Protein AF-Q1ICN3-F1 (afdb_monomer_lite)

Structure (mmCIF, N/CA/C/O backbone):
data_AF-Q1ICN3-F1
#
_entry.id   AF-Q1ICN3-F1
#
loop_
_atom_site.group_PDB
_atom_site.id
_atom_site.type_symbol
_atom_site.label_atom_id
_atom_site.label_alt_id
_atom_site.label_comp_id
_atom_site.label_asym_id
_atom_site.label_entity_id
_atom_site.label_seq_id
_atom_site.pdbx_PDB_ins_code
_atom_site.Cartn_x
_atom_site.Cartn_y
_atom_site.Cartn_z
_atom_site.occupancy
_atom_site.B_iso_or_equiv
_atom_site.auth_seq_id
_atom_site.auth_comp_id
_atom_site.auth_asym_id
_atom_site.auth_atom_id
_atom_site.pdbx_PDB_model_num
ATOM 1 N N . MET A 1 1 ? -25.539 28.844 -17.585 1.00 42.56 1 MET A N 1
ATOM 2 C CA . MET A 1 1 ? -26.211 27.801 -16.780 1.00 42.56 1 MET A CA 1
ATOM 3 C C . MET A 1 1 ? -26.687 26.723 -17.732 1.00 42.56 1 MET A C 1
ATOM 5 O O . MET A 1 1 ? -27.517 27.022 -18.577 1.00 42.56 1 MET A O 1
ATOM 9 N N . GLN A 1 2 ? -26.114 25.522 -17.669 1.00 29.53 2 GLN A N 1
ATOM 10 C CA . GLN A 1 2 ? -26.585 24.389 -18.463 1.00 29.53 2 GLN A CA 1
ATOM 11 C C . GLN A 1 2 ? -26.397 23.110 -17.641 1.00 29.53 2 GLN A C 1
ATOM 13 O O . GLN A 1 2 ? -25.306 22.831 -17.148 1.00 29.53 2 GLN A O 1
ATOM 18 N N . THR A 1 3 ? -27.510 22.421 -17.426 1.00 38.38 3 THR A N 1
ATOM 19 C CA . THR A 1 3 ? -27.681 21.204 -16.629 1.00 38.38 3 THR A CA 1
ATOM 20 C C . THR A 1 3 ? -27.485 19.992 -17.537 1.00 38.38 3 THR A C 1
ATOM 22 O O . THR A 1 3 ? -28.046 19.991 -18.628 1.00 38.38 3 THR A O 1
ATOM 25 N N . TYR A 1 4 ? -26.786 18.946 -17.082 1.00 32.91 4 TYR A N 1
ATOM 26 C CA . TYR A 1 4 ? -26.887 17.610 -17.681 1.00 32.91 4 TYR A CA 1
ATOM 27 C C . TYR A 1 4 ? -26.981 16.517 -16.618 1.00 32.91 4 TYR A C 1
ATOM 29 O O . TYR A 1 4 ? -26.507 16.652 -15.492 1.00 32.91 4 TYR A O 1
ATOM 37 N N . ALA A 1 5 ? -27.708 15.484 -17.024 1.00 35.00 5 ALA A N 1
ATOM 38 C CA . ALA A 1 5 ? -28.494 14.565 -16.232 1.00 35.00 5 ALA A CA 1
ATOM 39 C C . ALA A 1 5 ? -27.711 13.515 -15.432 1.00 35.00 5 ALA A C 1
ATOM 41 O O . ALA A 1 5 ? -26.666 13.004 -15.825 1.00 35.00 5 ALA A O 1
ATOM 42 N N . SER A 1 6 ? -28.363 13.143 -14.336 1.00 42.53 6 SER A N 1
ATOM 43 C CA . SER A 1 6 ? -28.340 11.863 -13.637 1.00 42.53 6 SER A CA 1
ATOM 44 C C . SER A 1 6 ? -28.054 10.634 -14.513 1.00 42.53 6 SER A C 1
ATOM 46 O O . SER A 1 6 ? -28.872 10.254 -15.348 1.00 42.53 6 SER A O 1
ATOM 48 N N . GLY A 1 7 ? -26.966 9.935 -14.191 1.00 32.78 7 GLY A N 1
ATOM 49 C CA . GLY A 1 7 ? -26.804 8.502 -14.427 1.00 32.78 7 GLY A CA 1
ATOM 50 C C . GLY A 1 7 ? -26.584 7.806 -13.087 1.00 32.78 7 GLY A C 1
ATOM 51 O O . GLY A 1 7 ? -25.465 7.768 -12.582 1.00 32.78 7 GLY A O 1
ATOM 52 N N . GLN A 1 8 ? -27.653 7.296 -12.470 1.00 34.81 8 GLN A N 1
ATOM 53 C CA . GLN A 1 8 ? -27.513 6.361 -11.357 1.00 34.81 8 GLN A CA 1
ATOM 54 C C . GLN A 1 8 ? -27.140 4.977 -11.899 1.00 34.81 8 GLN A C 1
ATOM 56 O O . GLN A 1 8 ? -27.771 4.468 -12.820 1.00 34.81 8 GLN A O 1
ATOM 61 N N . SER A 1 9 ? -26.192 4.319 -11.240 1.00 36.81 9 SER A N 1
ATOM 62 C CA . SER A 1 9 ? -26.329 2.893 -10.948 1.00 36.81 9 SER A CA 1
ATOM 63 C C . SER A 1 9 ? -26.311 2.735 -9.428 1.00 36.81 9 SER A C 1
ATOM 65 O O . SER A 1 9 ? -25.328 3.126 -8.793 1.00 36.81 9 SER A O 1
ATOM 67 N N . PRO A 1 10 ? -27.391 2.221 -8.815 1.00 40.53 10 PRO A N 1
ATOM 68 C CA . PRO A 1 10 ? -27.454 2.012 -7.384 1.00 40.53 10 PRO A CA 1
ATOM 69 C C . PRO A 1 10 ? -26.750 0.697 -7.033 1.00 40.53 10 PRO A C 1
ATOM 71 O O . PRO A 1 10 ? -27.122 -0.376 -7.499 1.00 40.53 10 PRO A O 1
ATOM 74 N N . ARG A 1 11 ? -25.764 0.764 -6.141 1.00 36.94 11 ARG A N 1
ATOM 75 C CA . ARG A 1 11 ? -25.465 -0.342 -5.226 1.00 36.94 11 ARG A CA 1
ATOM 76 C C . ARG A 1 11 ? -25.514 0.207 -3.806 1.00 36.94 11 ARG A C 1
ATOM 78 O O . ARG A 1 11 ? -24.498 0.585 -3.235 1.00 36.94 11 ARG A O 1
ATOM 85 N N . GLN A 1 12 ? -26.724 0.299 -3.257 1.00 44.97 12 GLN A N 1
ATOM 86 C CA . GLN A 1 12 ? -26.898 0.332 -1.806 1.00 44.97 12 GLN A CA 1
ATOM 87 C C . GLN A 1 12 ? -26.471 -1.027 -1.231 1.00 44.97 12 GLN A C 1
ATOM 89 O O . GLN A 1 12 ? -26.788 -2.061 -1.813 1.00 44.97 12 GLN A O 1
ATOM 94 N N . GLY A 1 13 ? -25.797 -1.018 -0.074 1.00 36.16 13 GLY A N 1
ATOM 95 C CA . GLY A 1 13 ? -25.730 -2.199 0.796 1.00 36.16 13 GLY A CA 1
ATOM 96 C C . GLY A 1 13 ? -24.352 -2.814 1.048 1.00 36.16 13 GLY A C 1
ATOM 97 O O . GLY A 1 13 ? -24.200 -4.024 0.936 1.00 36.16 13 GLY A O 1
ATOM 98 N N . ARG A 1 14 ? -23.356 -2.004 1.416 1.00 38.59 14 ARG A N 1
ATOM 99 C CA . ARG A 1 14 ? -22.243 -2.366 2.315 1.00 38.59 14 ARG A CA 1
ATOM 100 C C . ARG A 1 14 ? -21.470 -1.081 2.580 1.00 38.59 14 ARG A C 1
ATOM 102 O O . ARG A 1 14 ? -20.937 -0.500 1.642 1.00 38.59 14 ARG A O 1
ATOM 109 N N . THR A 1 15 ? -21.388 -0.619 3.824 1.00 48.50 15 THR A N 1
ATOM 110 C CA . THR A 1 15 ? -20.312 0.304 4.205 1.00 48.50 15 THR A CA 1
ATOM 111 C C . THR A 1 15 ? -19.025 -0.510 4.130 1.00 48.50 15 THR A C 1
ATOM 113 O O . THR A 1 15 ? -18.579 -1.101 5.112 1.00 48.50 15 THR A O 1
ATOM 116 N N . SER A 1 16 ? -18.481 -0.688 2.924 1.00 63.06 16 SER A N 1
ATOM 117 C CA . SER A 1 16 ? -17.224 -1.395 2.763 1.00 63.06 16 SER A CA 1
ATOM 118 C C . SER A 1 16 ? -16.192 -0.594 3.545 1.00 63.06 16 SER A C 1
ATOM 120 O O . SER A 1 16 ? -15.889 0.551 3.219 1.00 63.06 16 SER A O 1
ATOM 122 N N . ARG A 1 17 ? -15.705 -1.186 4.641 1.00 82.94 17 ARG A N 1
ATOM 123 C CA . ARG A 1 17 ? -14.650 -0.623 5.495 1.00 82.94 17 ARG A CA 1
ATOM 124 C C . ARG A 1 17 ? -13.497 -0.071 4.653 1.00 82.94 17 ARG A C 1
ATOM 126 O O . ARG A 1 17 ? -12.918 0.950 5.008 1.00 82.94 17 ARG A O 1
ATOM 133 N N . ILE A 1 18 ? -13.224 -0.738 3.531 1.00 82.31 18 ILE A N 1
ATOM 134 C CA . ILE A 1 18 ? -12.261 -0.342 2.514 1.00 82.31 18 ILE A CA 1
ATOM 135 C C . ILE A 1 18 ? -12.977 0.296 1.309 1.00 82.31 18 ILE A C 1
ATOM 137 O O . ILE A 1 18 ? -13.928 -0.274 0.772 1.00 82.31 18 ILE A O 1
ATOM 141 N N . SER A 1 19 ? -12.492 1.459 0.870 1.00 83.25 19 SER A N 1
ATOM 142 C CA . SER A 1 19 ? -12.891 2.154 -0.362 1.00 83.25 19 SER A CA 1
ATOM 143 C C . SER A 1 19 ? -11.752 2.119 -1.383 1.00 83.25 19 SER A C 1
ATOM 145 O O . SER A 1 19 ? -10.636 2.526 -1.054 1.00 83.25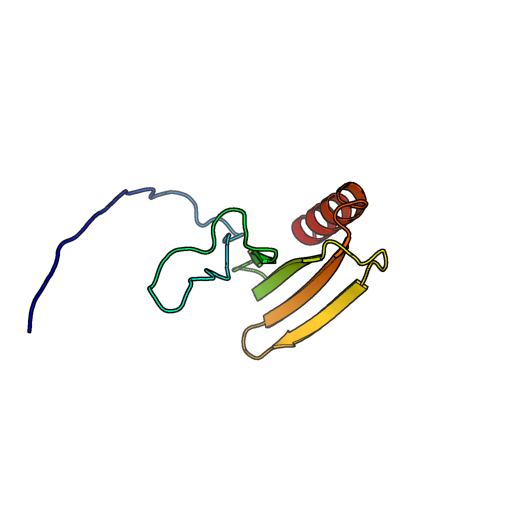 19 SER A O 1
ATOM 147 N N . THR A 1 20 ? -12.028 1.672 -2.613 1.00 77.50 20 THR A 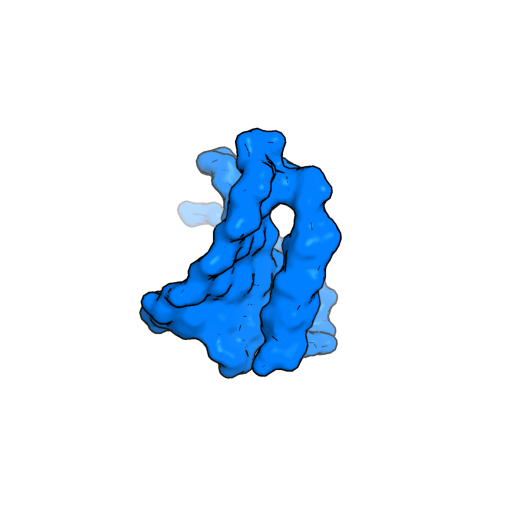N 1
ATOM 148 C CA . THR A 1 20 ? -11.060 1.547 -3.722 1.00 77.50 20 THR A CA 1
ATOM 149 C C . THR A 1 20 ? -11.694 1.907 -5.082 1.00 77.50 20 THR A C 1
ATOM 151 O O . THR A 1 20 ? -12.872 1.607 -5.291 1.00 77.50 20 THR A O 1
ATOM 154 N N . PRO A 1 21 ? -10.941 2.503 -6.033 1.00 71.56 21 PRO A N 1
ATOM 155 C CA . PRO A 1 21 ? -9.679 3.222 -5.830 1.00 71.56 21 PRO A CA 1
ATOM 156 C C . PRO A 1 21 ? -9.911 4.561 -5.101 1.00 71.56 21 PRO A C 1
ATOM 158 O O . PRO A 1 21 ? -10.951 5.197 -5.292 1.00 71.56 21 PRO A O 1
ATOM 161 N N . LEU A 1 22 ? -8.963 4.997 -4.262 1.00 67.94 22 LEU A N 1
ATOM 162 C CA . LEU A 1 22 ? -9.035 6.306 -3.592 1.00 67.94 22 LEU A CA 1
ATOM 163 C C . LEU A 1 22 ? -8.655 7.448 -4.545 1.00 67.94 22 LEU A C 1
ATOM 165 O O . LEU A 1 22 ? -9.388 8.428 -4.662 1.00 67.94 22 LEU A O 1
ATOM 169 N N . TYR A 1 23 ? -7.523 7.318 -5.232 1.00 68.62 23 TYR A N 1
ATOM 170 C CA . TYR A 1 23 ? -7.079 8.267 -6.247 1.00 68.62 23 TYR A CA 1
ATOM 171 C C . TYR A 1 23 ? -7.673 7.882 -7.602 1.00 68.62 23 TYR A C 1
ATOM 173 O O . TYR A 1 23 ? -7.480 6.768 -8.088 1.00 68.62 23 TYR A O 1
ATOM 181 N N . ARG A 1 24 ? -8.408 8.814 -8.214 1.00 68.06 24 ARG A N 1
ATOM 182 C CA . ARG A 1 24 ? -8.882 8.705 -9.597 1.00 68.06 24 ARG A CA 1
ATOM 183 C C . ARG A 1 24 ? -8.023 9.621 -10.453 1.00 68.06 24 ARG A C 1
ATOM 185 O O . ARG A 1 24 ? -8.256 10.825 -10.483 1.00 68.06 24 ARG A O 1
ATOM 192 N N . THR A 1 25 ? -7.012 9.057 -11.098 1.00 63.91 25 THR A N 1
ATOM 193 C CA . THR A 1 25 ? -6.149 9.815 -12.002 1.00 63.91 25 THR A CA 1
ATOM 194 C C . THR A 1 25 ? -6.871 9.980 -13.338 1.00 63.91 25 THR A C 1
ATOM 196 O O . THR A 1 25 ? -7.369 9.010 -13.911 1.00 63.91 25 THR A O 1
ATOM 199 N N . THR A 1 26 ? -6.953 11.209 -13.837 1.00 63.22 26 THR A N 1
ATOM 200 C CA . THR A 1 26 ? -7.478 11.526 -15.169 1.00 63.22 26 THR A CA 1
ATOM 201 C C . THR A 1 26 ? -6.463 12.386 -15.905 1.00 63.22 26 THR A C 1
ATOM 203 O O . THR A 1 26 ? -5.773 13.197 -15.287 1.00 63.22 26 THR A O 1
ATOM 206 N N . TYR A 1 27 ? -6.398 12.259 -17.226 1.00 66.94 27 TYR A N 1
ATOM 207 C CA . TYR A 1 27 ? -5.737 13.259 -18.062 1.00 66.94 27 TYR A CA 1
ATOM 208 C C . TYR A 1 27 ? -6.429 14.624 -17.904 1.00 66.94 27 TYR A C 1
ATOM 210 O O . TYR A 1 27 ? -7.561 14.716 -17.420 1.00 66.94 27 TYR A O 1
ATOM 218 N N . SER A 1 28 ? -5.777 15.700 -18.351 1.00 71.62 28 SER A N 1
ATOM 219 C CA . SER A 1 28 ? -6.334 17.062 -18.298 1.00 71.62 28 SER A CA 1
ATOM 220 C C . SER A 1 28 ? -7.662 17.218 -19.053 1.00 71.62 28 SER A C 1
ATOM 222 O O . SER A 1 28 ? -8.443 18.110 -18.738 1.00 71.62 28 SER A O 1
ATOM 224 N N . ASN A 1 29 ? -7.947 16.333 -20.013 1.00 78.69 29 ASN A N 1
ATOM 225 C CA . ASN A 1 29 ? -9.211 16.272 -20.752 1.00 78.69 29 ASN A CA 1
ATOM 226 C C . ASN A 1 29 ? -10.312 15.454 -20.041 1.00 78.69 29 ASN A C 1
ATOM 228 O O . ASN A 1 29 ? -11.370 15.225 -20.621 1.00 78.69 29 ASN A O 1
ATOM 232 N N . GLY A 1 30 ? -10.072 14.992 -18.811 1.00 71.94 30 GLY A N 1
ATOM 233 C CA . GLY A 1 30 ? -11.021 14.197 -18.031 1.00 71.94 30 GLY A CA 1
ATOM 234 C C . GLY A 1 30 ? -11.062 12.711 -18.394 1.00 71.94 30 GLY A C 1
ATOM 235 O O . GLY A 1 30 ? -11.769 11.955 -17.728 1.00 71.94 30 GLY A O 1
ATOM 236 N N . THR A 1 31 ? -10.296 12.259 -19.393 1.00 74.25 31 THR A N 1
ATOM 237 C CA . THR A 1 31 ? -10.189 10.832 -19.720 1.00 74.25 31 THR A CA 1
ATOM 238 C C . THR A 1 31 ? -9.554 10.083 -18.544 1.00 74.25 31 THR A C 1
ATOM 240 O O . THR A 1 31 ? -8.473 10.478 -18.093 1.00 74.25 31 THR A O 1
ATOM 243 N N . PRO A 1 32 ? -10.179 9.007 -18.030 1.00 64.12 32 PRO A N 1
ATOM 244 C CA . PRO A 1 32 ? -9.588 8.191 -16.980 1.00 64.12 32 PRO A CA 1
ATOM 245 C C . PRO A 1 32 ? -8.245 7.611 -17.408 1.00 64.12 32 PRO A C 1
ATOM 247 O O . PRO A 1 32 ? -8.107 7.049 -18.494 1.00 64.12 32 PRO A O 1
ATOM 250 N N . PHE A 1 33 ? -7.266 7.711 -16.517 1.00 63.44 33 PHE A N 1
ATOM 251 C CA . PHE A 1 33 ? -6.055 6.912 -16.584 1.00 63.44 33 PHE A CA 1
ATOM 252 C C . PHE A 1 33 ? -6.484 5.496 -16.147 1.00 63.44 33 PHE A C 1
ATOM 254 O O . PHE A 1 33 ? -6.619 5.241 -14.954 1.00 63.44 33 PHE A O 1
ATOM 261 N N . LEU A 1 34 ? -6.882 4.646 -17.107 1.00 63.44 34 LEU A N 1
ATOM 262 C CA . LEU A 1 34 ? -7.407 3.283 -16.886 1.00 63.44 34 LEU A CA 1
ATOM 263 C C . LEU A 1 34 ? -6.280 2.329 -16.416 1.00 63.44 34 LEU A C 1
ATOM 265 O O . LEU A 1 34 ? -5.633 2.590 -15.407 1.00 63.44 34 LEU A O 1
ATOM 269 N N . ASP A 1 35 ? -5.986 1.264 -17.172 1.00 51.12 35 ASP A N 1
ATOM 270 C CA . ASP A 1 35 ? -4.906 0.290 -16.906 1.00 51.12 35 ASP A CA 1
ATOM 271 C C . ASP A 1 35 ? -3.496 0.902 -16.944 1.00 51.12 35 ASP A C 1
ATOM 273 O O . ASP A 1 35 ? -2.513 0.256 -16.598 1.00 51.12 35 ASP A O 1
ATOM 277 N N . GLY A 1 36 ? -3.389 2.165 -17.359 1.00 51.50 36 GLY A N 1
ATOM 278 C CA . GLY A 1 36 ? -2.148 2.920 -17.293 1.00 51.50 36 GLY A CA 1
ATOM 279 C C . GLY A 1 36 ? -1.827 3.447 -15.899 1.00 51.50 36 GLY A C 1
ATOM 280 O O . GLY A 1 36 ? -0.727 3.947 -15.728 1.00 51.50 36 GLY A O 1
ATOM 281 N N . ASN A 1 37 ? -2.746 3.411 -14.923 1.00 56.81 37 ASN A N 1
ATOM 282 C CA . ASN A 1 37 ? -2.522 4.039 -13.618 1.00 56.81 37 ASN A CA 1
ATOM 283 C C . ASN A 1 37 ? -1.534 3.190 -12.807 1.00 56.81 37 ASN A C 1
ATOM 285 O O . ASN A 1 37 ? -1.942 2.155 -12.276 1.00 56.81 37 ASN A O 1
ATOM 289 N N . PRO A 1 38 ? -0.261 3.610 -12.646 1.00 58.47 38 PRO A N 1
ATOM 290 C CA . PRO A 1 38 ? 0.688 2.833 -11.855 1.00 58.47 38 PRO A CA 1
ATOM 291 C C . PRO A 1 38 ? 0.305 2.853 -10.370 1.00 58.47 38 PRO A C 1
ATOM 293 O O . PRO A 1 38 ? 0.881 2.119 -9.576 1.00 58.47 38 PRO A O 1
ATOM 296 N N . ILE A 1 39 ? -0.665 3.700 -9.995 1.00 70.38 39 ILE A N 1
ATOM 297 C CA . ILE A 1 39 ? -1.083 3.955 -8.627 1.00 70.38 39 ILE A CA 1
ATOM 298 C C . ILE A 1 39 ? -2.388 3.218 -8.320 1.00 70.38 39 ILE A C 1
ATOM 300 O O . ILE A 1 39 ? -3.488 3.696 -8.608 1.00 70.38 39 ILE A O 1
ATOM 304 N N . SER A 1 40 ? -2.269 2.077 -7.649 1.00 79.50 40 SER A N 1
ATOM 305 C CA . SER A 1 40 ? -3.389 1.439 -6.956 1.00 79.50 40 SER A CA 1
ATOM 306 C C . SER A 1 40 ? -3.554 2.055 -5.568 1.00 79.50 40 SER A C 1
ATOM 308 O O . SER A 1 40 ? -2.576 2.354 -4.890 1.00 79.50 40 SER A O 1
ATOM 310 N N . SER A 1 41 ? -4.788 2.284 -5.114 1.00 85.06 41 SER A N 1
ATOM 311 C CA . SER A 1 41 ? -5.008 2.896 -3.797 1.00 85.06 41 SER A CA 1
ATOM 312 C C . SER A 1 41 ? -6.256 2.399 -3.088 1.00 85.06 41 SER A C 1
ATOM 314 O O . SER A 1 41 ? -7.284 2.140 -3.712 1.00 85.06 41 SER A O 1
ATOM 316 N N . ALA A 1 42 ? -6.168 2.302 -1.765 1.00 87.88 42 ALA A N 1
ATOM 317 C CA . ALA A 1 42 ? -7.240 1.855 -0.891 1.00 87.88 42 ALA A CA 1
ATOM 318 C C . ALA A 1 42 ? -7.315 2.740 0.351 1.00 87.88 42 ALA A C 1
ATOM 320 O O . ALA A 1 42 ? -6.294 3.181 0.866 1.00 87.88 42 ALA A O 1
ATOM 321 N N . LYS A 1 43 ? -8.520 2.978 0.868 1.00 89.19 43 LYS A N 1
ATOM 322 C CA . LYS A 1 43 ? -8.723 3.698 2.131 1.00 89.19 43 LYS A CA 1
ATOM 323 C C . LYS A 1 43 ? -9.548 2.867 3.094 1.00 89.19 43 LYS A C 1
ATOM 325 O O . LYS A 1 43 ? -10.676 2.517 2.766 1.00 89.19 43 LYS A O 1
ATOM 330 N N . ASP A 1 44 ? -9.019 2.613 4.286 1.00 90.56 44 ASP A N 1
ATOM 331 C CA . ASP A 1 44 ? -9.797 2.126 5.423 1.00 90.56 44 ASP A CA 1
ATOM 332 C C . ASP A 1 44 ? -10.446 3.324 6.122 1.00 90.56 44 ASP A C 1
ATOM 334 O O . ASP A 1 44 ? -9.777 4.139 6.764 1.00 90.56 44 ASP A O 1
ATOM 338 N N . ILE A 1 45 ? -11.762 3.452 5.962 1.00 88.62 45 ILE A N 1
ATOM 339 C CA . ILE A 1 45 ? -12.536 4.590 6.470 1.00 88.62 45 ILE A CA 1
ATOM 340 C C . ILE A 1 45 ? -12.615 4.551 8.000 1.00 88.62 45 ILE A C 1
ATOM 342 O O . ILE A 1 45 ? -12.603 5.600 8.642 1.00 88.62 45 ILE A O 1
ATOM 346 N N . ILE A 1 46 ? -12.661 3.351 8.586 1.00 88.69 46 ILE A N 1
ATOM 347 C CA . ILE A 1 46 ? -12.805 3.159 10.033 1.00 88.69 46 ILE A CA 1
ATOM 348 C C . ILE A 1 46 ? -11.481 3.469 10.726 1.00 88.69 46 ILE A C 1
ATOM 350 O O . ILE A 1 46 ? -11.448 4.220 11.698 1.00 88.69 46 ILE A O 1
ATOM 354 N N . LYS A 1 47 ? -10.379 2.927 10.197 1.00 88.94 47 LYS A N 1
ATOM 355 C CA . LYS A 1 47 ? -9.035 3.121 10.762 1.00 88.94 47 LYS A CA 1
ATOM 356 C C . LYS A 1 47 ? -8.372 4.424 10.331 1.00 88.94 47 LYS A C 1
AT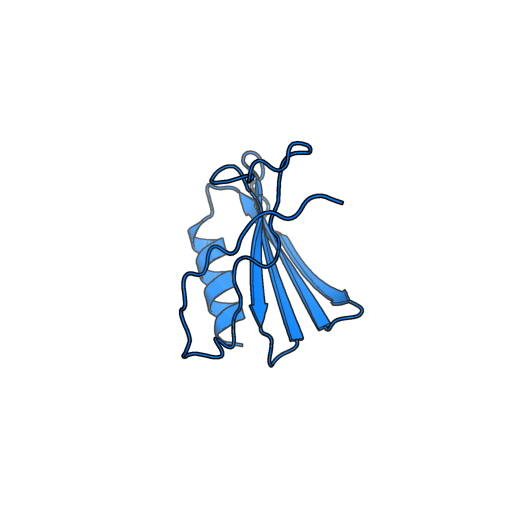OM 358 O O . LYS A 1 47 ? -7.288 4.724 10.815 1.00 88.94 47 LYS A O 1
ATOM 363 N N . LYS A 1 48 ? -9.014 5.187 9.437 1.00 90.81 48 LYS A N 1
ATOM 364 C CA . LYS A 1 48 ? -8.470 6.412 8.836 1.00 90.81 48 LYS A CA 1
ATOM 365 C C . LYS A 1 48 ? -7.045 6.181 8.329 1.00 90.81 48 LYS A C 1
ATOM 367 O O . LYS A 1 48 ? -6.126 6.906 8.688 1.00 90.81 48 LYS A O 1
ATOM 372 N N . ARG A 1 49 ? -6.857 5.145 7.515 1.00 92.62 49 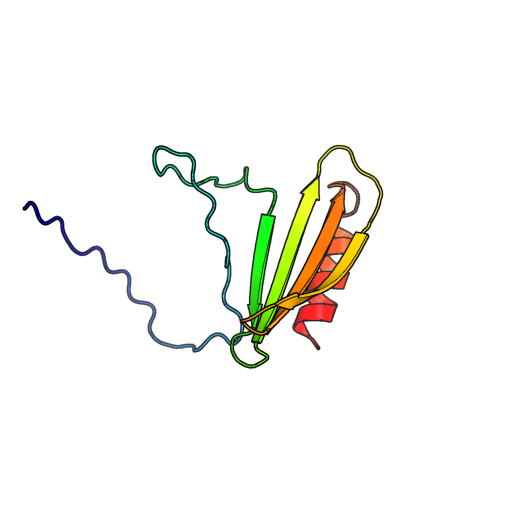ARG A N 1
ATOM 373 C CA . ARG A 1 49 ? -5.565 4.858 6.883 1.00 92.62 49 ARG A CA 1
ATOM 374 C C . ARG A 1 49 ? -5.724 4.639 5.392 1.00 92.62 49 ARG A C 1
ATOM 376 O O . ARG A 1 49 ? -6.735 4.096 4.945 1.00 92.62 49 ARG A O 1
ATOM 383 N N . THR A 1 50 ? -4.718 5.041 4.642 1.00 91.94 50 THR A N 1
ATOM 384 C CA . THR A 1 50 ? -4.656 4.930 3.190 1.00 91.94 50 THR A CA 1
ATOM 385 C C . THR A 1 50 ? -3.483 4.040 2.810 1.00 91.94 50 THR A C 1
ATOM 387 O O . THR A 1 50 ? -2.423 4.123 3.419 1.00 91.94 50 THR A O 1
ATOM 390 N N . LEU A 1 51 ? -3.679 3.194 1.806 1.00 90.50 51 LEU A N 1
ATOM 391 C CA . LEU A 1 51 ? -2.628 2.471 1.111 1.00 90.50 51 LEU A CA 1
ATOM 392 C C . LEU A 1 51 ? -2.511 3.036 -0.300 1.00 90.50 51 LEU A C 1
ATOM 394 O O . LEU A 1 51 ? -3.516 3.139 -1.009 1.00 90.50 51 LEU A O 1
ATOM 398 N N . ARG A 1 52 ? -1.290 3.362 -0.709 1.00 89.75 52 ARG A N 1
ATOM 399 C CA . ARG A 1 52 ? -0.928 3.748 -2.069 1.00 89.75 52 ARG A CA 1
ATOM 400 C C . ARG A 1 52 ? 0.150 2.787 -2.556 1.00 89.75 52 ARG A C 1
ATOM 402 O O . ARG A 1 52 ? 1.187 2.662 -1.923 1.00 89.75 52 ARG A O 1
ATOM 409 N N . VAL A 1 53 ? -0.110 2.104 -3.658 1.00 88.00 53 VAL A N 1
ATOM 410 C CA . VAL A 1 53 ? 0.803 1.158 -4.304 1.00 88.00 53 VAL A CA 1
ATOM 411 C C . VAL A 1 53 ? 1.185 1.748 -5.647 1.00 88.00 53 VAL A C 1
ATOM 413 O O . VAL A 1 53 ? 0.295 1.993 -6.454 1.00 88.00 53 VAL A O 1
ATOM 416 N N . ILE A 1 54 ? 2.471 1.985 -5.867 1.00 85.81 54 ILE A N 1
ATOM 417 C CA . ILE A 1 54 ? 3.031 2.524 -7.102 1.00 85.81 54 ILE A CA 1
ATOM 418 C C . ILE A 1 54 ? 3.865 1.416 -7.746 1.00 85.81 54 ILE A C 1
ATOM 420 O O . ILE A 1 54 ? 4.827 0.944 -7.147 1.00 85.81 54 ILE A O 1
ATOM 424 N N . ILE A 1 55 ? 3.474 0.979 -8.939 1.00 82.50 55 ILE A N 1
ATOM 425 C CA . ILE A 1 55 ? 4.228 -0.011 -9.715 1.00 82.50 55 ILE A CA 1
ATOM 426 C C . ILE A 1 55 ? 5.048 0.734 -10.762 1.00 82.50 55 ILE A C 1
ATOM 428 O O . ILE A 1 55 ? 4.488 1.416 -11.621 1.00 82.50 55 ILE A O 1
ATOM 432 N N . GLU A 1 56 ? 6.366 0.602 -10.703 1.00 78.12 56 GLU A N 1
ATOM 433 C CA . GLU A 1 56 ? 7.294 1.275 -11.610 1.00 78.12 56 GLU A CA 1
ATOM 434 C C . GLU A 1 56 ? 8.047 0.240 -12.460 1.00 78.12 56 GLU A C 1
ATOM 436 O O . GLU A 1 56 ? 8.619 -0.712 -11.950 1.00 78.12 56 GLU A O 1
ATOM 441 N N . GLY A 1 57 ? 8.049 0.396 -13.787 1.00 67.50 57 GLY A N 1
ATOM 442 C CA . GLY A 1 57 ? 8.533 -0.650 -14.703 1.00 67.50 57 GLY A CA 1
ATOM 443 C C . GLY A 1 57 ? 10.051 -0.885 -14.736 1.00 67.50 57 GLY A C 1
ATOM 444 O O . GLY A 1 57 ? 10.476 -1.856 -15.350 1.00 67.50 57 GLY A O 1
ATOM 445 N N . CYS A 1 58 ? 10.862 -0.019 -14.119 1.00 66.38 58 CYS A N 1
ATOM 446 C CA . CYS A 1 58 ? 12.332 -0.054 -14.221 1.00 66.38 58 CYS A CA 1
ATOM 447 C C . CYS A 1 58 ? 13.053 -0.074 -12.861 1.00 66.38 58 CYS A C 1
ATOM 449 O O . CYS A 1 58 ? 14.251 0.201 -12.810 1.00 66.38 58 CYS A O 1
ATOM 451 N N . THR A 1 59 ? 12.345 -0.336 -11.763 1.00 67.19 59 THR A N 1
ATOM 452 C CA . THR A 1 59 ? 12.935 -0.423 -10.415 1.00 67.19 59 THR A CA 1
ATOM 453 C C . THR A 1 59 ? 12.880 -1.862 -9.921 1.00 67.19 59 THR A C 1
ATOM 455 O O . THR A 1 59 ? 11.942 -2.598 -10.220 1.00 67.19 59 THR A O 1
ATOM 458 N N . HIS A 1 60 ? 13.909 -2.247 -9.170 1.00 68.50 60 HIS A N 1
ATOM 459 C CA . HIS A 1 60 ? 13.986 -3.518 -8.448 1.00 68.50 60 HIS A CA 1
ATOM 460 C C . HIS A 1 60 ? 14.017 -3.299 -6.928 1.00 68.50 60 HIS A C 1
ATOM 462 O O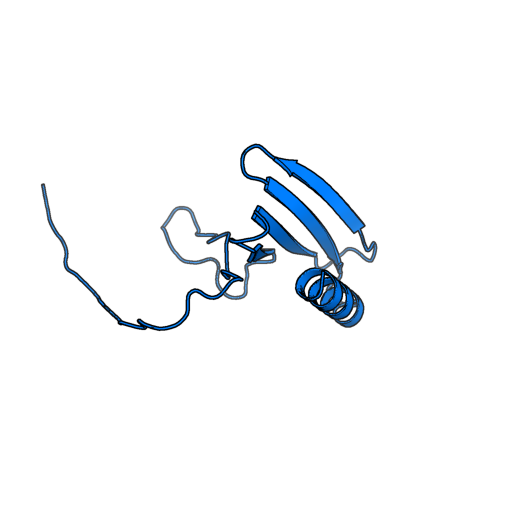 . HIS A 1 60 ? 14.314 -4.220 -6.166 1.00 68.50 60 HIS A O 1
ATOM 468 N N . ASP A 1 61 ? 13.749 -2.066 -6.491 1.00 78.00 61 ASP A N 1
ATOM 469 C CA . ASP A 1 61 ? 13.876 -1.665 -5.101 1.00 78.00 61 ASP A CA 1
ATOM 470 C C . ASP A 1 61 ? 12.488 -1.558 -4.475 1.00 78.00 61 ASP A C 1
ATOM 472 O O . ASP A 1 61 ? 11.769 -0.567 -4.644 1.00 78.00 61 ASP A O 1
ATOM 476 N N . PHE A 1 62 ? 12.137 -2.583 -3.699 1.00 83.62 62 PHE A N 1
ATOM 477 C CA . PHE A 1 62 ? 10.968 -2.538 -2.835 1.00 83.62 62 PHE A CA 1
ATOM 478 C C . PHE A 1 62 ? 11.161 -1.453 -1.775 1.00 83.62 62 PHE A C 1
ATOM 480 O O . PHE A 1 62 ? 12.049 -1.543 -0.920 1.00 83.62 62 PHE A O 1
ATOM 487 N N . SER A 1 63 ? 10.284 -0.454 -1.782 1.00 86.81 63 SER A N 1
ATOM 488 C CA . SER A 1 63 ? 10.253 0.586 -0.762 1.00 86.81 63 SER A CA 1
ATOM 489 C C . SER A 1 63 ? 8.873 0.667 -0.123 1.00 86.81 63 SER A C 1
ATOM 491 O O . SER A 1 63 ? 7.833 0.564 -0.779 1.00 86.81 63 SER A O 1
ATOM 493 N N . THR A 1 64 ? 8.857 0.836 1.197 1.00 90.69 64 THR A N 1
ATOM 494 C CA . THR A 1 64 ? 7.632 1.089 1.944 1.00 90.69 64 THR A CA 1
ATOM 495 C C . THR A 1 64 ? 7.900 2.078 3.061 1.00 90.69 64 THR A C 1
ATOM 497 O O . THR A 1 64 ? 8.886 1.968 3.791 1.00 90.69 64 THR A O 1
ATOM 500 N N . TYR A 1 65 ? 7.013 3.053 3.202 1.00 91.31 65 TYR A N 1
ATOM 501 C CA . TYR A 1 65 ? 7.045 3.991 4.310 1.00 91.31 65 TYR A CA 1
ATOM 502 C C . TYR A 1 65 ? 5.623 4.366 4.708 1.00 91.31 65 TYR A C 1
ATOM 504 O O . TYR A 1 65 ? 4.671 4.218 3.941 1.00 91.31 65 TYR A O 1
ATOM 512 N N . THR A 1 66 ? 5.465 4.808 5.952 1.00 93.50 66 THR A N 1
ATOM 513 C CA . THR A 1 66 ? 4.187 5.293 6.469 1.00 93.50 66 THR A CA 1
ATOM 514 C C . THR A 1 66 ? 4.387 6.661 7.083 1.00 93.50 66 THR A C 1
ATOM 516 O O . THR A 1 66 ? 5.291 6.858 7.892 1.00 93.50 66 THR A O 1
ATOM 519 N N . GLU A 1 67 ? 3.519 7.590 6.713 1.00 92.50 67 GLU A N 1
ATOM 520 C CA . GLU A 1 67 ? 3.513 8.949 7.230 1.00 92.50 67 GLU A CA 1
ATOM 521 C C . GLU A 1 67 ? 2.141 9.318 7.806 1.00 92.50 67 GLU A C 1
ATOM 523 O O . GLU A 1 67 ? 1.108 8.737 7.460 1.00 92.50 67 GLU A O 1
ATOM 528 N N . SER A 1 68 ? 2.136 10.281 8.725 1.00 92.12 68 SER A N 1
ATOM 529 C CA . SER A 1 68 ? 0.910 10.872 9.261 1.00 92.12 68 SER A CA 1
ATOM 530 C C . SER A 1 68 ? 0.512 12.066 8.403 1.00 92.12 68 SER A C 1
ATOM 532 O O . SER A 1 68 ? 1.292 12.997 8.227 1.00 92.12 68 SER A O 1
ATOM 534 N N . CYS A 1 69 ? -0.727 12.082 7.930 1.00 81.31 69 CYS A N 1
ATOM 535 C CA . CYS A 1 69 ? -1.302 13.173 7.152 1.00 81.31 69 CYS A CA 1
ATOM 536 C C . CYS A 1 69 ? -2.509 13.768 7.897 1.00 81.31 69 CYS A C 1
ATOM 538 O O . CYS A 1 69 ? -3.081 13.146 8.793 1.00 81.31 69 CYS A O 1
ATOM 540 N N . GLY A 1 70 ? -2.987 14.947 7.485 1.00 79.94 70 GLY A N 1
ATOM 541 C CA . GLY A 1 70 ? -4.129 15.631 8.124 1.00 79.94 70 GLY A CA 1
ATOM 542 C C . GLY A 1 70 ? -5.454 14.843 8.167 1.00 79.94 70 GLY A C 1
ATOM 543 O O . GLY A 1 70 ? -6.416 15.278 8.797 1.00 79.94 70 GLY A O 1
ATOM 544 N N . HIS A 1 71 ? -5.523 13.676 7.521 1.00 78.12 71 HIS A N 1
ATOM 545 C CA . HIS A 1 71 ? -6.712 12.827 7.447 1.00 78.12 71 HIS A CA 1
ATOM 546 C C . HIS A 1 71 ? -6.494 11.390 7.942 1.00 78.12 71 HIS A C 1
ATOM 548 O O . HIS A 1 71 ? -7.382 10.557 7.736 1.00 78.12 71 HIS A O 1
ATOM 554 N N . GLY A 1 72 ? -5.354 11.089 8.576 1.00 89.38 72 GLY A N 1
ATOM 555 C CA . GLY A 1 72 ? -5.011 9.730 8.988 1.00 89.38 72 GLY A CA 1
ATOM 556 C C . GLY A 1 72 ? -3.552 9.368 8.743 1.00 89.38 72 GLY A C 1
ATOM 557 O O . GLY A 1 72 ? -2.696 10.244 8.721 1.00 89.38 72 GLY A O 1
ATOM 558 N N . THR A 1 73 ? -3.270 8.089 8.521 1.00 92.56 73 THR A N 1
ATOM 559 C CA . THR A 1 73 ? -1.951 7.636 8.056 1.00 92.56 73 THR A CA 1
ATOM 560 C C . THR A 1 73 ? -1.993 7.242 6.586 1.00 92.56 73 THR A C 1
ATOM 562 O O . THR A 1 73 ? -2.994 6.709 6.103 1.00 92.56 73 THR A O 1
ATOM 565 N N . GLU A 1 74 ? -0.912 7.497 5.861 1.00 91.81 74 GLU A N 1
ATOM 566 C CA . GLU A 1 74 ? -0.727 7.019 4.496 1.00 91.81 74 GLU A CA 1
ATOM 567 C C . GLU A 1 74 ? 0.484 6.091 4.445 1.00 91.81 74 GLU A C 1
ATOM 569 O O . GLU A 1 74 ? 1.589 6.470 4.821 1.00 91.81 74 GLU A O 1
ATOM 574 N N . THR A 1 75 ? 0.251 4.856 4.006 1.00 92.50 75 THR A N 1
ATOM 575 C CA . THR A 1 75 ? 1.291 3.882 3.687 1.00 92.50 75 THR A CA 1
ATOM 576 C C . THR A 1 75 ? 1.511 3.908 2.185 1.00 92.50 75 THR A C 1
ATOM 578 O O . THR A 1 75 ? 0.581 3.648 1.416 1.00 92.50 75 THR A O 1
ATOM 581 N N . VAL A 1 76 ? 2.738 4.204 1.775 1.00 89.88 76 VAL A N 1
ATOM 582 C CA . VAL A 1 76 ? 3.162 4.168 0.378 1.00 89.88 76 VAL A CA 1
ATOM 583 C C . VAL A 1 76 ? 4.038 2.942 0.180 1.00 89.88 76 VAL A C 1
ATOM 585 O O . VAL A 1 76 ? 4.912 2.649 0.995 1.00 89.88 76 VAL A O 1
ATOM 588 N N . LEU A 1 77 ? 3.762 2.208 -0.888 1.00 89.62 77 LEU A N 1
ATOM 589 C CA . LEU A 1 77 ? 4.515 1.052 -1.336 1.00 89.62 77 LEU A CA 1
ATOM 590 C C . LEU A 1 77 ? 4.910 1.290 -2.786 1.00 89.62 77 LEU A C 1
ATOM 592 O O . LEU A 1 77 ? 4.042 1.588 -3.607 1.00 89.62 77 LEU A O 1
ATOM 596 N N . THR A 1 78 ? 6.193 1.153 -3.095 1.00 87.12 78 THR A N 1
ATOM 597 C CA . THR A 1 78 ? 6.718 1.256 -4.458 1.00 87.12 78 THR A CA 1
ATOM 598 C C . THR A 1 78 ? 7.530 0.015 -4.783 1.00 87.12 78 THR A C 1
ATOM 600 O O . THR A 1 78 ? 8.370 -0.377 -3.973 1.00 87.12 78 THR A O 1
ATOM 603 N N . ASP A 1 79 ? 7.293 -0.601 -5.936 1.00 84.69 79 ASP A N 1
ATOM 604 C CA . ASP A 1 79 ? 8.096 -1.742 -6.383 1.00 84.69 79 ASP A CA 1
ATOM 605 C C . ASP A 1 79 ? 8.003 -1.945 -7.904 1.00 84.69 79 ASP A C 1
ATOM 607 O O . ASP A 1 79 ? 7.142 -1.369 -8.582 1.00 84.69 79 ASP A O 1
ATOM 611 N N . GLY A 1 80 ? 8.892 -2.789 -8.418 1.00 82.31 80 GLY A N 1
ATOM 612 C CA . GLY A 1 80 ? 8.904 -3.277 -9.786 1.00 82.31 80 GLY A CA 1
ATOM 613 C C . GLY A 1 80 ? 7.739 -4.207 -10.112 1.00 82.31 80 GLY A C 1
ATOM 614 O O . GLY A 1 80 ? 7.209 -4.917 -9.254 1.00 82.31 80 GLY A O 1
ATOM 615 N N . ILE A 1 81 ? 7.366 -4.270 -11.393 1.00 79.38 81 ILE A N 1
ATOM 616 C CA . ILE A 1 81 ? 6.363 -5.238 -11.875 1.00 79.38 81 ILE A CA 1
ATOM 617 C C . ILE A 1 81 ? 6.834 -6.697 -11.744 1.00 79.38 81 ILE A C 1
ATOM 619 O O . ILE A 1 81 ? 6.012 -7.610 -11.691 1.00 79.38 81 ILE A O 1
ATOM 623 N N . ASP A 1 82 ? 8.141 -6.929 -11.648 1.00 81.56 82 ASP A N 1
ATOM 624 C CA . ASP A 1 82 ? 8.704 -8.272 -11.493 1.00 81.56 82 ASP A CA 1
ATOM 625 C C . ASP A 1 82 ? 8.417 -8.874 -10.103 1.00 81.56 82 ASP A C 1
ATOM 627 O O . ASP A 1 82 ? 8.414 -10.093 -9.941 1.00 81.56 82 ASP A O 1
ATOM 631 N N . ASP A 1 83 ? 8.096 -8.037 -9.109 1.00 82.00 83 ASP A N 1
ATOM 632 C CA . ASP A 1 83 ? 7.935 -8.417 -7.701 1.00 82.00 83 ASP A CA 1
ATOM 633 C C . ASP A 1 83 ? 6.470 -8.373 -7.205 1.00 82.00 83 ASP A C 1
ATOM 635 O O . ASP A 1 83 ? 6.176 -8.234 -6.013 1.00 82.00 83 ASP A O 1
ATOM 639 N N . LEU A 1 84 ? 5.502 -8.586 -8.107 1.00 81.62 84 LEU A N 1
ATOM 640 C CA . LEU A 1 84 ? 4.059 -8.535 -7.806 1.00 81.62 84 LEU A CA 1
ATOM 641 C C . LEU A 1 84 ? 3.613 -9.392 -6.606 1.00 81.62 84 LEU A C 1
ATOM 643 O O . LEU A 1 84 ? 2.680 -9.014 -5.895 1.00 81.62 84 LEU A O 1
ATOM 647 N N . GLU A 1 85 ? 4.245 -10.539 -6.355 1.00 85.50 85 GLU A N 1
ATOM 648 C CA . GLU A 1 85 ? 3.909 -11.387 -5.202 1.00 85.50 85 GLU A CA 1
ATOM 649 C C . GLU A 1 85 ? 4.270 -10.725 -3.862 1.00 85.50 85 GLU A C 1
ATOM 651 O O . GLU A 1 85 ? 3.498 -10.806 -2.901 1.00 85.50 85 GLU A O 1
ATOM 656 N N . LYS A 1 86 ? 5.390 -9.991 -3.791 1.00 84.88 86 LYS A N 1
ATOM 657 C CA . LYS A 1 86 ? 5.755 -9.212 -2.596 1.00 84.88 86 LYS A CA 1
ATOM 658 C C . LYS A 1 86 ? 4.738 -8.100 -2.351 1.00 84.88 86 LYS A C 1
ATOM 660 O O . LYS A 1 86 ? 4.263 -7.941 -1.223 1.00 84.88 86 LYS A O 1
ATOM 665 N N . ILE A 1 87 ? 4.333 -7.404 -3.416 1.00 85.69 87 ILE A N 1
ATOM 666 C CA . ILE A 1 87 ? 3.303 -6.359 -3.372 1.00 85.69 87 ILE A CA 1
ATOM 667 C C . ILE A 1 87 ? 1.989 -6.922 -2.809 1.00 85.69 87 ILE A C 1
ATOM 669 O O . ILE A 1 87 ? 1.428 -6.366 -1.861 1.00 85.69 87 ILE A O 1
ATOM 673 N N . LYS A 1 88 ? 1.511 -8.060 -3.333 1.00 87.12 88 LYS A N 1
ATOM 674 C CA . LYS A 1 88 ? 0.282 -8.720 -2.854 1.00 87.12 88 LYS A CA 1
ATOM 675 C C . LYS A 1 88 ? 0.365 -9.098 -1.377 1.00 87.12 88 LYS A C 1
ATOM 677 O O . LYS A 1 88 ? -0.580 -8.845 -0.630 1.00 87.12 88 LYS A O 1
ATOM 682 N N . ASN A 1 89 ? 1.488 -9.663 -0.936 1.00 89.38 89 ASN A N 1
ATOM 683 C CA . ASN A 1 89 ? 1.690 -10.034 0.465 1.00 89.38 89 ASN A CA 1
ATOM 684 C C . ASN A 1 89 ? 1.638 -8.818 1.398 1.00 89.38 89 ASN A C 1
ATOM 686 O O . ASN A 1 89 ? 1.030 -8.879 2.473 1.00 89.38 89 ASN A O 1
ATOM 690 N N . HIS A 1 90 ? 2.199 -7.687 0.971 1.00 88.50 90 HIS A N 1
ATOM 691 C CA . HIS A 1 90 ? 2.138 -6.453 1.744 1.00 88.50 90 HIS A CA 1
ATOM 692 C C . HIS A 1 90 ? 0.717 -5.874 1.794 1.00 88.50 90 HIS A C 1
ATOM 694 O O . HIS A 1 90 ? 0.245 -5.497 2.867 1.00 88.50 90 HIS A O 1
ATOM 700 N N . ILE A 1 91 ? -0.009 -5.880 0.668 1.00 87.88 91 ILE A N 1
ATOM 701 C CA . ILE A 1 91 ? -1.427 -5.483 0.619 1.00 87.88 91 ILE A CA 1
ATOM 702 C C . ILE A 1 91 ? -2.258 -6.350 1.577 1.00 87.88 91 ILE A C 1
ATOM 704 O O . ILE A 1 91 ? -3.051 -5.824 2.357 1.00 87.88 91 ILE A O 1
ATOM 708 N N . ASN A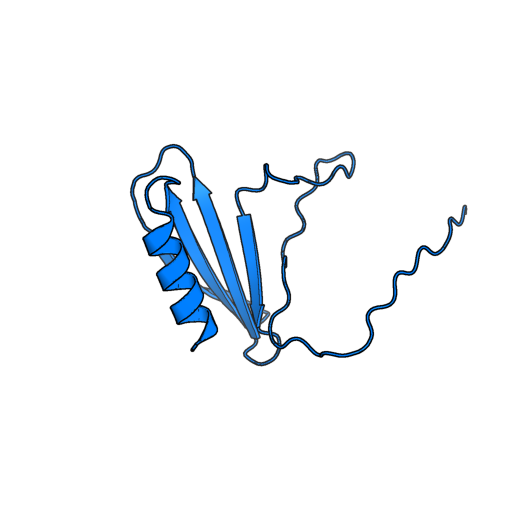 1 92 ? -2.060 -7.670 1.567 1.00 88.69 92 ASN A N 1
ATOM 709 C CA . ASN A 1 92 ? -2.772 -8.597 2.451 1.00 88.69 92 ASN A CA 1
ATOM 710 C C . ASN A 1 92 ? -2.473 -8.330 3.931 1.00 88.69 92 ASN A C 1
ATOM 712 O O . ASN A 1 92 ? -3.386 -8.329 4.764 1.00 88.69 92 ASN A O 1
ATOM 716 N N . THR A 1 93 ? -1.209 -8.050 4.249 1.00 89.62 93 THR A N 1
ATOM 717 C CA . THR A 1 93 ? -0.785 -7.662 5.598 1.00 89.62 93 THR A CA 1
ATOM 718 C C . THR A 1 93 ? -1.482 -6.372 6.023 1.00 89.62 93 THR A C 1
ATOM 720 O O . THR A 1 93 ? -2.106 -6.329 7.082 1.00 89.62 93 THR A O 1
ATOM 723 N N . TRP A 1 94 ? -1.474 -5.345 5.170 1.00 90.38 94 TRP A N 1
ATOM 724 C CA . TRP A 1 94 ? -2.138 -4.069 5.436 1.00 90.38 94 TRP A CA 1
ATOM 725 C C . TRP A 1 94 ? -3.656 -4.216 5.613 1.00 90.38 94 TRP A C 1
ATOM 727 O O . TRP A 1 94 ? -4.243 -3.586 6.492 1.00 90.38 94 TRP A O 1
ATOM 737 N N . CYS A 1 95 ? -4.314 -5.073 4.829 1.00 85.00 95 CYS A N 1
ATOM 738 C CA . CYS A 1 95 ? -5.748 -5.352 4.967 1.00 85.00 95 CYS A CA 1
ATOM 739 C C . CYS A 1 95 ? -6.095 -6.036 6.301 1.00 85.00 95 CYS A C 1
ATOM 741 O O . CYS A 1 95 ? -7.177 -5.800 6.844 1.00 85.00 95 CYS A O 1
ATOM 743 N N . SER A 1 96 ? -5.181 -6.857 6.826 1.00 85.19 96 SER A N 1
ATOM 744 C CA . SER A 1 96 ? -5.383 -7.663 8.039 1.00 85.19 96 SER A CA 1
ATOM 745 C C . SER A 1 96 ? -5.061 -6.918 9.337 1.00 85.19 96 SER A C 1
ATOM 747 O O . SER A 1 96 ? -5.587 -7.281 10.389 1.00 85.19 96 SER A O 1
ATOM 749 N N . GLN A 1 97 ? -4.233 -5.869 9.272 1.00 79.62 97 GLN A N 1
ATOM 750 C CA . GLN A 1 97 ? -3.971 -4.960 10.396 1.00 79.62 97 GLN A CA 1
ATOM 751 C C . GLN A 1 97 ? -5.241 -4.287 10.894 1.00 79.62 97 GLN A C 1
ATOM 753 O O . GLN A 1 97 ? -5.240 -3.788 12.035 1.00 79.62 97 GLN A O 1
#

Organism: Pseudomonas entomophila (strain L48) (NCBI:txid384676)

pLDDT: mean 73.86, std 18.3, range [29.53, 93.5]

Secondary structure (DSSP, 8-state):
------------S---SEES-S---B-TTS-B--TT--EEEEEETTTTEEEEEEEETT----EEEEEEETTEEEEEEEEEGGGHHHHHHHHHHHHH-

Foldseek 3Di:
DDDDDDDDDDDPDDPPQKDPDPDFDADPVRHTCPPVQQWTKMARPVQQEIEIEGEDAPDADWDWDWDADPRHIYIYTYHYPVPVVVVVVVVVVVVVD

Radius of gyration: 16.2 Å; chains: 1; bounding box: 42×39×32 Å

Sequence (97 aa):
MQTYASGQSPRQGRTSRISTPLYRTTYSNGTPFLDGNPISSAKDIIKKRTLRVIIEGCTHDFSTYTESCGHGTETVLTDGIDDLEKIKNHINTWCSQ